Protein AF-A0A9D6IFA9-F1 (afdb_monomer)

Nearest PDB structures (foldseek):
  1usm-assembly1_A-2  TM=9.815E-01  e=3.534E-03  Thermus thermophilus HB8
  1uso-assembly1_A  TM=9.745E-01  e=1.108E-02  Thermus thermophilus HB8
  2ebb-assembly1_A-2  TM=9.788E-01  e=1.186E-02  Geobacillus kaustophilus
  3jst-assembly2_B  TM=9.448E-01  e=1.036E-02  Brucella melitensis
  4wil-assembly1_A  TM=9.496E-01  e=1.268E-02  Mus musculus

Sequence (74 aa):
MLTNAIGFFCEAAYHHADLAITWGKLWVKLKTHSAGGITDKDFALAQKIEQVALWRPPAGGPLEGTPNKFAKGG

Solvent-accessible surface are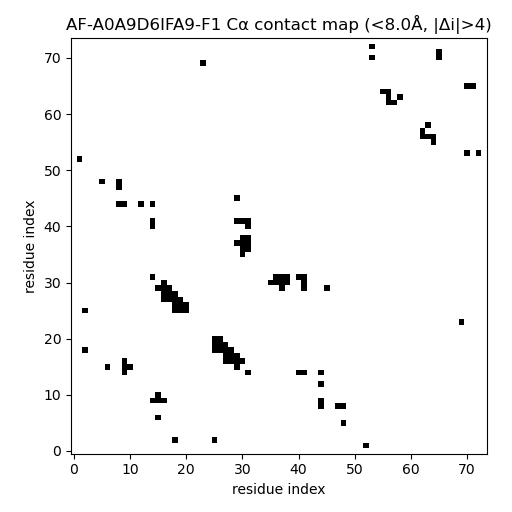a (backbone atoms only — not comparable to full-atom values): 4862 Å² total; per-residue (Å²): 109,72,67,59,57,50,50,54,50,17,63,77,65,76,52,70,63,54,75,49,80,54,92,97,46,75,48,78,44,67,53,38,71,94,74,76,38,81,48,71,68,36,54,55,53,49,53,57,49,47,57,62,75,68,59,71,66,57,89,95,51,100,48,94,68,76,95,51,74,92,77,54,77,133

Structure (mmCIF, N/CA/C/O backbone):
data_AF-A0A9D6IFA9-F1
#
_entry.id   AF-A0A9D6IFA9-F1
#
loop_
_atom_site.group_PDB
_atom_site.id
_atom_site.type_symbol
_atom_site.label_atom_id
_atom_site.label_alt_id
_atom_site.label_comp_id
_atom_site.label_asym_id
_atom_site.label_entity_id
_atom_site.label_seq_id
_atom_site.pdbx_PDB_ins_code
_atom_site.Cartn_x
_atom_site.Cartn_y
_atom_site.Cartn_z
_atom_site.occupancy
_atom_site.B_iso_or_equiv
_atom_site.auth_seq_id
_atom_site.auth_comp_id
_atom_site.auth_asym_id
_atom_site.auth_atom_id
_atom_site.pdbx_PDB_model_num
ATOM 1 N N . MET A 1 1 ? -1.410 -5.481 12.118 1.00 84.06 1 MET A N 1
ATOM 2 C CA . MET A 1 1 ? -0.888 -4.124 11.819 1.00 84.06 1 MET A CA 1
ATOM 3 C C . MET A 1 1 ? -0.937 -3.901 10.313 1.00 84.06 1 MET A C 1
ATOM 5 O O . MET A 1 1 ? -0.643 -4.852 9.598 1.00 84.06 1 MET A O 1
ATOM 9 N N . LEU A 1 2 ? -1.270 -2.692 9.834 1.00 94.06 2 LEU A N 1
ATOM 10 C CA . LEU A 1 2 ? -1.291 -2.368 8.393 1.00 94.06 2 LEU A CA 1
ATOM 11 C C . LEU A 1 2 ? 0.059 -2.675 7.718 1.00 94.06 2 LEU A C 1
ATOM 13 O O . LEU A 1 2 ? 0.080 -3.250 6.637 1.00 94.06 2 LEU A O 1
ATOM 17 N N . THR A 1 3 ? 1.173 -2.412 8.407 1.00 97.06 3 THR A N 1
ATOM 18 C CA . THR A 1 3 ? 2.536 -2.736 7.954 1.00 97.06 3 THR A CA 1
ATOM 19 C C . THR A 1 3 ? 2.695 -4.190 7.504 1.00 97.06 3 THR A C 1
ATOM 21 O O . THR A 1 3 ? 3.279 -4.433 6.455 1.00 97.06 3 THR A O 1
ATOM 24 N N . ASN A 1 4 ? 2.143 -5.159 8.245 1.00 97.56 4 ASN A N 1
ATOM 25 C CA . ASN A 1 4 ? 2.288 -6.577 7.898 1.00 97.56 4 ASN A CA 1
ATOM 26 C C . ASN A 1 4 ? 1.564 -6.898 6.587 1.00 97.56 4 ASN A C 1
ATOM 28 O O . ASN A 1 4 ? 2.104 -7.616 5.755 1.00 97.56 4 ASN A O 1
ATOM 32 N N . ALA A 1 5 ? 0.363 -6.345 6.390 1.00 97.81 5 ALA A N 1
ATOM 33 C CA . ALA A 1 5 ? -0.387 -6.527 5.151 1.00 97.81 5 ALA A CA 1
ATOM 34 C C . ALA A 1 5 ? 0.380 -5.947 3.954 1.00 97.81 5 ALA A C 1
ATOM 36 O O . ALA A 1 5 ? 0.518 -6.621 2.939 1.00 97.81 5 ALA A O 1
ATOM 37 N N . ILE A 1 6 ? 0.950 -4.744 4.105 1.00 98.38 6 ILE A N 1
ATOM 38 C CA . ILE A 1 6 ? 1.791 -4.137 3.065 1.00 98.38 6 ILE A CA 1
ATOM 39 C C . ILE A 1 6 ? 3.008 -5.015 2.761 1.00 98.38 6 ILE A C 1
ATOM 41 O O . ILE A 1 6 ? 3.296 -5.236 1.591 1.00 98.38 6 ILE A O 1
ATOM 45 N N . GLY A 1 7 ? 3.680 -5.558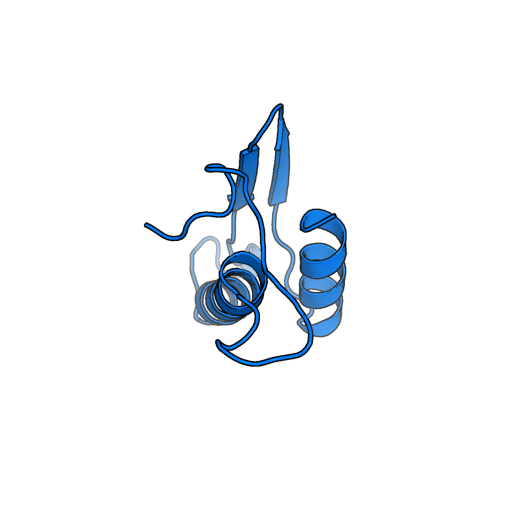 3.782 1.00 98.25 7 GLY A N 1
ATOM 46 C CA . GLY A 1 7 ? 4.795 -6.492 3.595 1.00 98.25 7 GLY A CA 1
ATOM 47 C C . GLY A 1 7 ? 4.398 -7.718 2.768 1.00 98.25 7 GLY A C 1
ATOM 48 O O . GLY A 1 7 ? 5.068 -8.038 1.793 1.00 98.25 7 GLY A O 1
ATOM 49 N N . PHE A 1 8 ? 3.254 -8.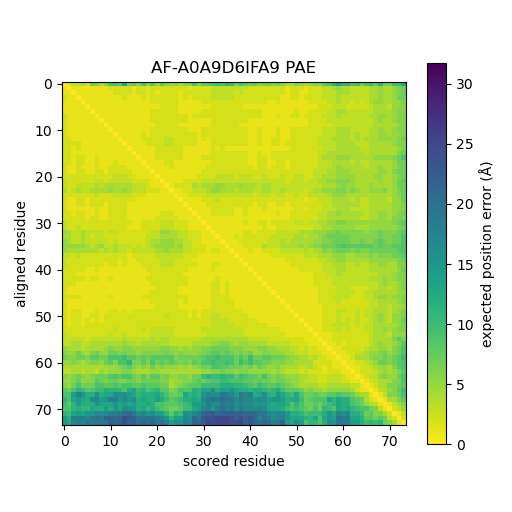341 3.075 1.00 98.31 8 PHE A N 1
ATOM 50 C CA . PHE A 1 8 ? 2.726 -9.446 2.266 1.00 98.31 8 PHE A CA 1
ATOM 51 C C . PHE A 1 8 ? 2.426 -9.037 0.818 1.00 98.31 8 PHE A C 1
ATOM 53 O O . PHE A 1 8 ? 2.698 -9.810 -0.097 1.00 98.31 8 PHE A O 1
ATOM 60 N N . PHE A 1 9 ? 1.890 -7.834 0.587 1.00 98.44 9 PHE A N 1
ATOM 61 C CA . PHE A 1 9 ? 1.648 -7.339 -0.773 1.00 98.44 9 PHE A CA 1
ATOM 62 C C . PHE A 1 9 ? 2.952 -7.085 -1.530 1.00 98.44 9 PHE A C 1
ATOM 64 O O . PHE A 1 9 ? 3.023 -7.414 -2.710 1.00 98.44 9 PHE A O 1
ATOM 71 N N . CYS A 1 10 ? 3.975 -6.551 -0.856 1.00 98.56 10 CYS A N 1
ATOM 72 C CA . CYS A 1 10 ? 5.295 -6.325 -1.442 1.00 98.56 10 CYS A CA 1
ATOM 73 C C . CYS A 1 10 ? 5.925 -7.639 -1.917 1.00 98.56 10 CYS A C 1
ATOM 75 O O . CYS A 1 10 ? 6.365 -7.727 -3.060 1.00 98.56 10 CYS A O 1
ATOM 77 N N . GLU A 1 11 ? 5.909 -8.672 -1.068 1.00 98.50 11 GLU A N 1
ATOM 78 C CA . GLU A 1 11 ? 6.434 -9.997 -1.420 1.00 98.50 11 GLU A CA 1
ATOM 79 C C . GLU A 1 11 ? 5.643 -10.639 -2.565 1.00 98.50 11 GLU A C 1
ATOM 81 O O . GLU A 1 11 ? 6.230 -11.114 -3.535 1.00 98.50 11 GLU A O 1
ATOM 86 N N . ALA A 1 12 ? 4.308 -10.594 -2.507 1.00 98.38 12 ALA A N 1
ATOM 87 C CA . ALA A 1 12 ? 3.458 -11.149 -3.560 1.00 98.38 12 ALA A CA 1
ATOM 88 C C . ALA A 1 12 ? 3.636 -10.438 -4.915 1.00 98.38 12 ALA A C 1
ATOM 90 O O . ALA A 1 12 ? 3.516 -11.073 -5.961 1.00 98.38 12 ALA A O 1
ATOM 91 N N . ALA A 1 13 ? 3.915 -9.131 -4.906 1.00 97.88 13 ALA A N 1
ATOM 92 C CA . ALA A 1 13 ? 4.146 -8.332 -6.108 1.00 97.88 13 ALA A CA 1
ATOM 93 C C . ALA A 1 13 ? 5.612 -8.333 -6.578 1.00 97.88 13 ALA A C 1
ATOM 95 O O . ALA A 1 13 ? 5.896 -7.811 -7.657 1.00 97.88 13 ALA A O 1
ATOM 96 N N . TYR A 1 14 ? 6.535 -8.871 -5.771 1.00 97.75 14 TYR A N 1
ATOM 97 C CA . TYR A 1 14 ? 7.982 -8.715 -5.938 1.00 97.75 14 TYR A CA 1
ATOM 98 C C . TYR A 1 14 ? 8.384 -7.251 -6.215 1.00 97.75 14 TYR A C 1
ATOM 100 O O . TYR A 1 14 ? 9.109 -6.931 -7.161 1.00 97.75 14 TYR A O 1
ATOM 108 N N . HIS A 1 15 ? 7.827 -6.344 -5.410 1.00 98.25 15 HIS A N 1
ATOM 109 C CA . HIS A 1 15 ? 8.011 -4.898 -5.517 1.00 98.25 15 HIS A CA 1
ATOM 110 C C . HIS A 1 15 ? 7.866 -4.280 -4.129 1.00 98.25 15 HIS A C 1
ATOM 112 O O . HIS A 1 15 ? 6.789 -4.327 -3.539 1.00 98.25 15 HIS A O 1
ATOM 118 N N . HIS A 1 16 ? 8.951 -3.746 -3.576 1.00 98.25 16 HIS A N 1
ATOM 119 C CA . HIS A 1 16 ? 9.017 -3.402 -2.155 1.00 98.25 16 HIS A CA 1
ATOM 120 C C . HIS A 1 16 ? 8.843 -1.909 -1.900 1.00 98.25 16 HIS A C 1
ATOM 122 O O . HIS A 1 16 ? 9.403 -1.070 -2.602 1.00 98.25 16 HIS A O 1
ATOM 128 N N . ALA A 1 17 ? 8.077 -1.592 -0.857 1.00 97.88 17 ALA A N 1
ATOM 129 C CA . ALA A 1 17 ? 7.933 -0.242 -0.333 1.00 97.88 17 ALA A CA 1
ATOM 130 C C . ALA A 1 17 ? 8.935 0.023 0.797 1.00 97.88 17 ALA A C 1
ATOM 132 O O . ALA A 1 17 ? 9.167 -0.847 1.639 1.00 97.88 17 ALA A O 1
ATOM 133 N N . ASP A 1 18 ? 9.415 1.262 0.902 1.00 98.00 18 ASP A N 1
ATOM 134 C CA . ASP A 1 18 ? 10.073 1.735 2.120 1.00 98.00 18 ASP A CA 1
ATOM 135 C C . ASP A 1 18 ? 9.006 2.171 3.132 1.00 98.00 18 ASP A C 1
ATOM 137 O O . ASP A 1 18 ? 8.189 3.063 2.861 1.00 98.00 18 ASP A O 1
ATOM 141 N N . LEU A 1 19 ? 9.022 1.556 4.317 1.00 97.62 19 LEU A N 1
ATOM 142 C CA . LEU A 1 19 ? 8.040 1.795 5.375 1.00 97.62 19 LEU A CA 1
ATOM 143 C C . LEU A 1 19 ? 8.676 2.506 6.571 1.00 97.62 19 LEU A C 1
ATOM 145 O O . LEU A 1 19 ? 9.677 2.049 7.116 1.00 97.62 19 LEU A O 1
ATOM 149 N N . ALA A 1 20 ? 8.049 3.589 7.032 1.00 98.06 20 ALA A N 1
ATOM 150 C CA . ALA A 1 20 ? 8.407 4.250 8.288 1.00 98.06 20 ALA A CA 1
ATOM 151 C C . ALA A 1 20 ? 7.177 4.389 9.191 1.00 98.06 20 ALA A C 1
ATOM 153 O O . ALA A 1 20 ? 6.148 4.926 8.783 1.00 98.06 20 ALA A O 1
ATOM 154 N N . ILE A 1 21 ? 7.283 3.903 10.429 1.00 96.44 21 ILE A N 1
ATOM 155 C CA . ILE A 1 21 ? 6.186 3.878 11.403 1.00 96.44 21 ILE A CA 1
ATOM 156 C C . ILE A 1 21 ? 6.496 4.863 12.522 1.00 96.44 21 ILE A C 1
ATOM 158 O O . ILE A 1 21 ? 7.598 4.880 13.065 1.00 96.44 21 ILE A O 1
ATOM 162 N N . THR A 1 22 ? 5.503 5.659 12.897 1.00 95.00 22 THR A N 1
ATOM 163 C CA . THR A 1 22 ? 5.553 6.510 14.087 1.00 95.00 22 THR A CA 1
ATOM 164 C C . THR A 1 22 ? 4.178 6.549 14.750 1.00 95.00 22 THR A C 1
ATOM 166 O O . THR A 1 22 ? 3.229 5.909 14.289 1.00 95.00 22 THR A O 1
ATOM 169 N N . TRP A 1 23 ? 4.049 7.275 15.858 1.00 92.56 23 TRP A N 1
ATOM 170 C CA . TRP A 1 23 ? 2.796 7.355 16.597 1.00 92.56 23 TRP A CA 1
ATOM 171 C C . TRP A 1 23 ? 1.642 7.845 15.706 1.00 92.56 23 TRP A C 1
ATOM 173 O O . TRP A 1 23 ? 1.655 8.966 15.194 1.00 92.56 23 TRP A O 1
ATOM 183 N N . GLY A 1 24 ? 0.649 6.970 15.505 1.00 87.12 24 GLY A N 1
ATOM 184 C CA . GLY A 1 24 ? -0.551 7.238 14.710 1.00 87.12 24 GLY A CA 1
ATOM 185 C C . GLY A 1 24 ? -0.329 7.412 13.203 1.00 87.12 24 GLY A C 1
ATOM 186 O O . GLY A 1 24 ? -1.248 7.868 12.526 1.00 87.12 24 GLY A O 1
ATOM 187 N N . LYS A 1 25 ? 0.861 7.101 12.664 1.00 90.62 25 LYS A N 1
ATOM 188 C CA . LYS A 1 25 ? 1.180 7.304 11.241 1.00 90.62 25 LYS A CA 1
ATOM 189 C C . LYS A 1 25 ? 2.044 6.178 10.673 1.00 90.62 25 LYS A C 1
ATOM 191 O O . LYS A 1 25 ? 2.939 5.658 11.336 1.00 90.62 25 LYS A O 1
ATOM 196 N N . LEU A 1 26 ? 1.804 5.871 9.404 1.00 94.94 26 LEU A N 1
ATOM 197 C CA . LEU A 1 26 ? 2.627 5.002 8.572 1.00 94.94 26 LEU A CA 1
ATOM 198 C C . LEU A 1 26 ? 2.937 5.752 7.279 1.00 94.94 26 LEU A C 1
ATOM 200 O O . LEU A 1 26 ? 2.022 6.150 6.561 1.00 94.94 26 LEU A O 1
ATOM 204 N N . TRP A 1 27 ? 4.216 5.964 6.997 1.00 97.19 27 TRP A N 1
ATOM 205 C CA . TRP A 1 27 ? 4.673 6.452 5.704 1.00 97.19 27 TRP A CA 1
ATOM 206 C C . TRP A 1 27 ? 5.035 5.267 4.824 1.00 97.19 27 TRP A C 1
ATOM 208 O O . TRP A 1 27 ? 5.817 4.408 5.230 1.00 97.19 27 TRP A O 1
ATOM 218 N N . VAL A 1 28 ? 4.461 5.253 3.626 1.00 98.00 28 VAL A N 1
ATOM 219 C CA . VAL A 1 28 ? 4.703 4.256 2.588 1.00 98.00 28 VAL A CA 1
ATOM 220 C C . VAL A 1 28 ? 5.309 4.994 1.407 1.00 98.00 28 VAL A C 1
ATOM 222 O O . VAL A 1 28 ? 4.667 5.885 0.852 1.00 98.00 28 VAL A O 1
ATOM 225 N N . LYS A 1 29 ? 6.548 4.666 1.043 1.00 97.94 29 LYS A N 1
ATOM 226 C CA . LYS A 1 29 ? 7.199 5.225 -0.144 1.00 97.94 29 LYS A CA 1
ATOM 227 C C . LYS A 1 29 ? 7.365 4.122 -1.176 1.00 97.94 29 LYS A C 1
ATOM 229 O O . LYS A 1 29 ? 7.861 3.046 -0.859 1.00 97.94 29 LYS A O 1
ATOM 234 N N . LEU A 1 30 ? 6.939 4.413 -2.397 1.00 98.38 30 LEU A N 1
ATOM 235 C CA . LEU A 1 30 ? 7.005 3.503 -3.532 1.00 98.38 30 LEU A CA 1
ATOM 236 C C . LEU A 1 30 ? 7.878 4.138 -4.605 1.00 98.38 30 LEU A C 1
ATOM 238 O O . LEU A 1 30 ? 7.728 5.323 -4.915 1.00 98.38 30 LEU A O 1
ATOM 242 N N . LYS A 1 31 ? 8.825 3.358 -5.110 1.00 98.00 31 LYS A N 1
ATOM 243 C CA . LYS A 1 31 ? 9.695 3.722 -6.218 1.00 98.00 31 LYS A CA 1
ATOM 244 C C . LYS A 1 31 ? 10.200 2.445 -6.869 1.00 98.00 31 LYS A C 1
ATOM 246 O O . LYS A 1 31 ? 10.627 1.515 -6.192 1.00 98.00 31 LYS A O 1
ATOM 251 N N . THR A 1 32 ? 10.292 2.438 -8.187 1.00 98.25 32 THR A N 1
ATOM 252 C CA . THR A 1 32 ? 10.969 1.367 -8.911 1.00 98.25 32 THR A CA 1
ATOM 253 C C . THR A 1 32 ? 12.468 1.653 -8.978 1.00 98.25 32 THR A C 1
ATOM 255 O O . THR A 1 32 ? 12.932 2.469 -9.777 1.00 98.25 32 THR A O 1
ATOM 258 N N . HIS A 1 33 ? 13.252 0.974 -8.132 1.00 93.62 33 HIS A N 1
ATOM 259 C CA . HIS A 1 33 ? 14.695 1.219 -7.987 1.00 93.62 33 HIS A CA 1
ATOM 260 C C . HIS A 1 33 ? 15.458 1.034 -9.303 1.00 93.62 33 HIS A C 1
ATOM 262 O O . HIS A 1 33 ? 16.268 1.885 -9.664 1.00 93.62 33 HIS A O 1
ATOM 268 N N . SER A 1 34 ? 15.151 -0.029 -10.049 1.00 95.50 34 SER A N 1
ATOM 269 C CA . SER A 1 34 ? 15.795 -0.338 -11.332 1.00 95.50 34 SER A CA 1
ATOM 270 C C . SER A 1 34 ? 15.523 0.700 -12.422 1.00 95.50 34 SER A C 1
ATOM 272 O O . SER A 1 34 ? 16.336 0.859 -13.324 1.00 95.50 34 SER A O 1
ATOM 274 N N . ALA A 1 35 ? 14.396 1.412 -12.339 1.00 97.00 35 ALA A N 1
ATOM 275 C CA . ALA A 1 35 ? 14.029 2.476 -13.271 1.00 97.00 35 ALA A CA 1
ATOM 276 C C . ALA A 1 35 ? 14.483 3.864 -12.788 1.00 97.00 35 ALA A C 1
ATOM 278 O O . ALA A 1 35 ? 14.288 4.856 -13.483 1.00 97.00 35 ALA A O 1
ATOM 279 N N . GLY A 1 36 ? 15.030 3.966 -11.571 1.00 95.81 36 GLY A N 1
ATOM 280 C CA . GLY A 1 36 ? 15.394 5.244 -10.965 1.00 95.81 36 GLY A CA 1
ATOM 281 C C . GLY A 1 36 ? 14.206 6.176 -10.686 1.00 95.81 36 GLY A 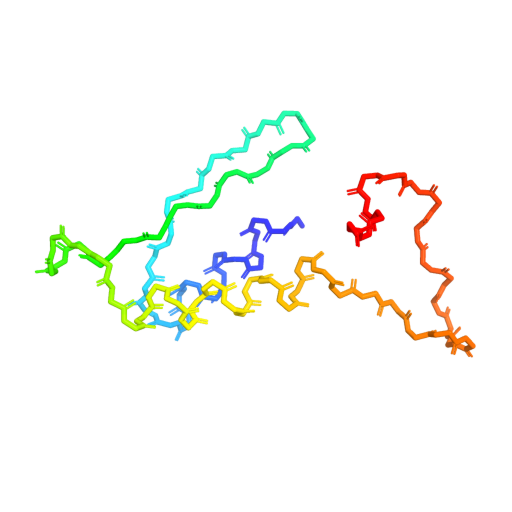C 1
ATOM 282 O O . GLY A 1 36 ? 14.433 7.310 -10.262 1.00 95.81 36 GLY A O 1
ATOM 283 N N . GLY A 1 37 ? 12.960 5.713 -10.834 1.00 96.75 37 GLY A N 1
ATOM 284 C CA . GLY A 1 37 ? 11.761 6.555 -10.834 1.00 96.75 37 GLY A CA 1
ATOM 285 C C . GLY A 1 37 ? 10.469 5.797 -10.528 1.00 96.75 37 GLY A C 1
ATOM 286 O O . GLY A 1 37 ? 10.499 4.679 -10.015 1.00 96.75 37 GLY A O 1
ATOM 287 N N . ILE A 1 38 ? 9.338 6.443 -10.813 1.00 98.31 38 ILE A N 1
ATOM 288 C CA . ILE A 1 38 ? 7.995 5.884 -10.619 1.00 98.31 38 ILE A CA 1
ATOM 289 C C . ILE A 1 38 ? 7.567 5.131 -11.879 1.00 98.31 38 ILE A C 1
ATOM 291 O O . ILE A 1 38 ? 7.748 5.629 -12.989 1.00 98.31 38 ILE A O 1
ATOM 295 N N . THR A 1 39 ? 6.988 3.947 -11.702 1.00 98.62 39 THR A N 1
ATOM 296 C CA . THR A 1 39 ? 6.406 3.137 -12.778 1.00 98.62 39 THR A CA 1
ATOM 297 C 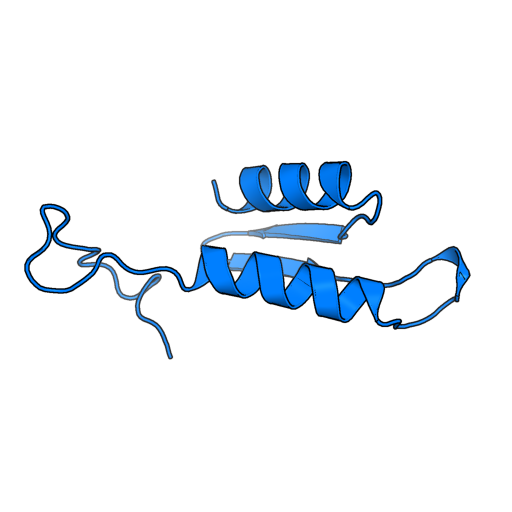C . THR A 1 39 ? 5.005 2.658 -12.406 1.00 98.62 39 THR A C 1
ATOM 299 O O . THR A 1 39 ? 4.549 2.836 -11.276 1.00 98.62 39 THR A O 1
ATOM 302 N N . ASP A 1 40 ? 4.334 1.976 -13.332 1.00 98.62 40 ASP A N 1
ATOM 303 C CA . ASP A 1 40 ? 3.019 1.370 -13.095 1.00 98.62 40 ASP A CA 1
ATOM 304 C C . ASP A 1 40 ? 3.008 0.377 -11.923 1.00 98.62 40 ASP A C 1
ATOM 306 O O . ASP A 1 40 ? 1.978 0.210 -11.272 1.00 98.62 40 ASP A O 1
ATOM 310 N N . LYS A 1 41 ? 4.154 -0.238 -11.589 1.00 98.44 41 LYS A N 1
ATOM 311 C CA . LYS A 1 41 ? 4.279 -1.117 -10.413 1.00 98.44 41 LYS A CA 1
ATOM 312 C C . LYS A 1 41 ? 4.005 -0.371 -9.111 1.00 98.44 41 LYS A C 1
ATOM 314 O O . LYS A 1 41 ? 3.343 -0.901 -8.219 1.00 98.44 41 LYS A O 1
ATOM 319 N N . ASP A 1 42 ? 4.491 0.865 -9.021 1.00 98.69 42 ASP A N 1
ATOM 320 C CA . ASP A 1 42 ? 4.307 1.724 -7.855 1.00 98.69 42 ASP A CA 1
ATOM 321 C C . ASP A 1 42 ? 2.827 2.086 -7.694 1.00 98.69 42 ASP A C 1
ATOM 323 O O . ASP A 1 42 ? 2.270 1.956 -6.606 1.00 98.69 42 ASP A O 1
ATOM 327 N N . PHE A 1 43 ? 2.155 2.448 -8.789 1.00 98.62 43 PHE A N 1
ATOM 328 C CA . PHE A 1 43 ? 0.721 2.740 -8.768 1.00 98.62 43 PHE A CA 1
ATOM 329 C C . PHE A 1 43 ? -0.124 1.506 -8.435 1.00 98.62 43 PHE A C 1
ATOM 331 O O . PHE A 1 43 ? -1.028 1.591 -7.602 1.00 98.62 43 PHE A O 1
ATOM 338 N N . ALA A 1 44 ? 0.184 0.351 -9.029 1.00 98.56 44 ALA A N 1
ATOM 339 C CA . ALA A 1 44 ? -0.540 -0.892 -8.775 1.00 98.56 44 ALA A CA 1
ATOM 340 C C . ALA A 1 44 ? -0.449 -1.316 -7.300 1.00 98.56 44 ALA A C 1
ATOM 342 O O . ALA A 1 44 ? -1.459 -1.665 -6.681 1.00 98.56 44 ALA A O 1
ATOM 343 N N . LEU A 1 45 ? 0.747 -1.236 -6.704 1.00 98.56 45 LEU A N 1
ATOM 344 C CA . LEU A 1 45 ? 0.922 -1.552 -5.289 1.00 98.56 45 LEU A CA 1
ATOM 345 C C . LEU A 1 45 ? 0.244 -0.507 -4.388 1.00 98.56 45 LEU A C 1
ATOM 347 O O . LEU A 1 45 ? -0.419 -0.885 -3.422 1.00 98.56 45 LEU A O 1
ATOM 351 N N . ALA A 1 46 ? 0.326 0.786 -4.725 1.00 98.44 46 ALA A N 1
ATOM 352 C CA . ALA A 1 46 ? -0.358 1.850 -3.987 1.00 98.44 46 ALA A CA 1
ATOM 353 C C . ALA A 1 46 ? -1.878 1.627 -3.917 1.00 98.44 46 ALA A C 1
ATOM 355 O O . ALA A 1 46 ? -2.449 1.670 -2.827 1.00 98.44 46 ALA A O 1
ATOM 356 N N . GLN A 1 47 ? -2.521 1.303 -5.046 1.00 98.31 47 GLN A N 1
ATOM 357 C CA . GLN A 1 47 ? -3.959 1.013 -5.094 1.00 98.31 47 GLN A CA 1
ATOM 358 C C . GLN A 1 47 ? -4.337 -0.157 -4.181 1.00 98.31 47 GLN A C 1
ATOM 360 O O . GLN A 1 47 ? -5.342 -0.102 -3.472 1.00 98.31 47 GLN A O 1
ATOM 365 N N . LYS A 1 48 ? -3.522 -1.220 -4.152 1.00 98.19 48 LYS A N 1
ATOM 366 C CA . LYS A 1 48 ? -3.789 -2.371 -3.282 1.00 98.19 48 LYS A CA 1
ATOM 367 C C . LYS A 1 48 ? -3.704 -2.007 -1.800 1.00 98.19 48 LYS A C 1
ATOM 369 O O . LYS A 1 48 ? -4.524 -2.467 -1.002 1.00 98.19 48 LYS A O 1
ATOM 374 N N . ILE A 1 49 ? -2.722 -1.187 -1.433 1.00 97.56 49 ILE A N 1
ATOM 375 C CA . ILE A 1 49 ? -2.555 -0.688 -0.065 1.00 97.56 49 ILE A CA 1
ATOM 376 C C . ILE A 1 49 ? -3.752 0.178 0.326 1.00 97.56 49 ILE A C 1
ATOM 378 O O . ILE A 1 49 ? -4.311 -0.012 1.406 1.00 97.56 49 ILE A O 1
ATOM 382 N N . GLU A 1 50 ? -4.178 1.078 -0.559 1.00 95.62 50 GLU A N 1
ATOM 383 C CA . GLU A 1 50 ? -5.313 1.973 -0.337 1.00 95.62 50 GLU A CA 1
ATOM 384 C C . GLU A 1 50 ? -6.617 1.202 -0.113 1.00 95.62 50 GLU A C 1
ATOM 386 O O . GLU A 1 50 ? -7.307 1.448 0.876 1.00 95.62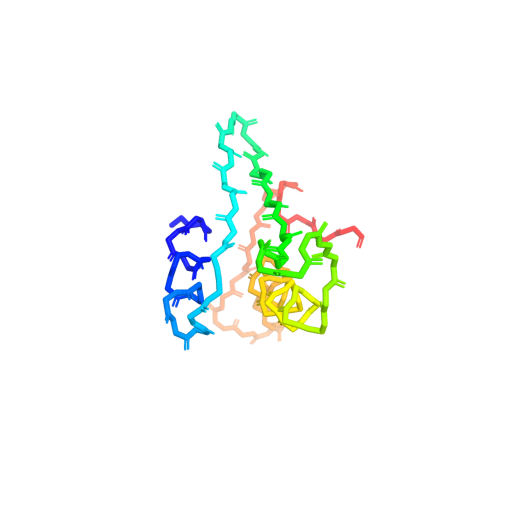 50 GLU A O 1
ATOM 391 N N . GLN A 1 51 ? -6.901 0.192 -0.944 1.00 95.31 51 GLN A N 1
ATOM 392 C CA . GLN A 1 51 ? -8.069 -0.682 -0.781 1.00 95.31 51 GLN A CA 1
ATOM 393 C C . GLN A 1 51 ? -8.166 -1.277 0.626 1.00 95.31 51 GLN A C 1
ATOM 395 O O . GLN A 1 51 ? -9.256 -1.379 1.178 1.00 95.31 51 GLN A O 1
ATOM 400 N N . VAL A 1 52 ? -7.035 -1.673 1.214 1.00 94.25 52 VAL A N 1
ATOM 401 C CA . VAL A 1 52 ? -7.001 -2.315 2.535 1.00 94.25 52 VAL A CA 1
ATOM 402 C C . VAL A 1 52 ? -6.972 -1.288 3.663 1.00 94.25 52 VAL A C 1
ATOM 404 O O . VAL A 1 52 ? -7.659 -1.466 4.666 1.00 94.25 52 VAL A O 1
ATOM 407 N N . ALA A 1 53 ? -6.225 -0.195 3.509 1.00 92.31 53 ALA A N 1
ATOM 408 C CA . ALA A 1 53 ? -6.156 0.876 4.503 1.00 92.31 53 ALA A CA 1
ATOM 409 C C . ALA A 1 53 ? -7.505 1.604 4.665 1.00 92.31 53 ALA A C 1
ATOM 411 O O . ALA A 1 53 ? -7.895 1.998 5.772 1.00 92.31 53 ALA A O 1
ATOM 412 N N . LEU A 1 54 ? -8.245 1.759 3.566 1.00 89.94 54 LEU A N 1
ATOM 413 C CA . LEU A 1 54 ? -9.540 2.435 3.530 1.00 89.94 54 LEU A CA 1
ATOM 414 C C . LEU A 1 54 ? -10.732 1.478 3.630 1.00 89.94 54 LEU A C 1
ATOM 416 O O . LEU A 1 54 ? -11.865 1.946 3.707 1.00 89.94 54 LEU A O 1
ATOM 420 N N . TRP A 1 55 ? -10.509 0.162 3.709 1.00 91.75 55 TRP A N 1
ATOM 421 C CA . TRP A 1 55 ? -11.601 -0.799 3.849 1.00 91.75 55 TRP A CA 1
ATOM 422 C C . TRP A 1 55 ? -12.425 -0.539 5.114 1.00 91.75 55 TRP A C 1
ATOM 424 O O . TRP A 1 55 ? -11.880 -0.372 6.211 1.00 91.75 55 TRP A O 1
ATOM 434 N N . ARG A 1 56 ? -13.750 -0.530 4.972 1.00 88.75 56 ARG A N 1
ATOM 435 C CA . ARG A 1 56 ? -14.705 -0.429 6.078 1.00 88.75 56 ARG A CA 1
ATOM 436 C C . ARG A 1 56 ? -15.725 -1.559 5.973 1.00 88.75 56 ARG A C 1
ATOM 438 O O . ARG A 1 56 ? -16.064 -1.956 4.855 1.00 88.75 56 ARG A O 1
ATOM 445 N N . PRO 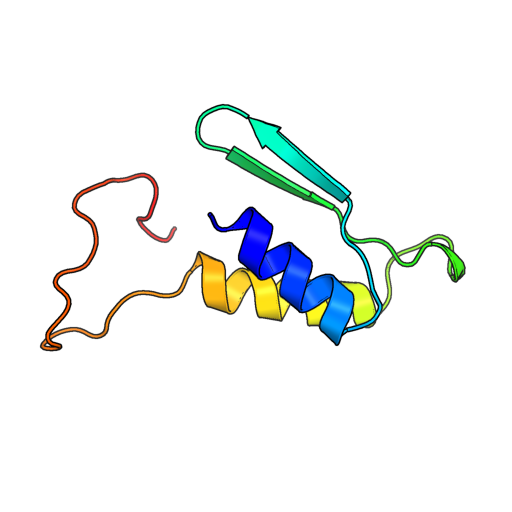A 1 57 ? -16.218 -2.077 7.111 1.00 90.94 57 PRO A N 1
ATOM 446 C CA . PRO A 1 57 ? -17.291 -3.052 7.075 1.00 90.94 57 PRO A CA 1
ATOM 447 C C . PRO A 1 57 ? -18.558 -2.434 6.458 1.00 90.94 57 PRO A C 1
ATOM 449 O O . PRO A 1 57 ? -18.814 -1.243 6.654 1.00 90.94 57 PRO A O 1
ATOM 452 N N . PRO A 1 58 ? -19.347 -3.219 5.707 1.00 88.69 58 PRO A N 1
ATOM 453 C CA . PRO A 1 58 ? -20.587 -2.740 5.111 1.00 88.69 58 PRO A CA 1
ATOM 454 C C . PRO A 1 58 ? -21.640 -2.431 6.181 1.00 88.69 58 PRO A C 1
ATOM 456 O O . PRO A 1 58 ? -21.728 -3.112 7.206 1.00 88.69 58 PRO A O 1
ATOM 459 N N . ALA A 1 59 ? -22.478 -1.429 5.910 1.00 87.56 59 ALA A N 1
ATOM 460 C CA . ALA A 1 59 ? -23.613 -1.102 6.767 1.00 87.56 59 ALA A CA 1
ATOM 461 C C . ALA A 1 59 ? -24.589 -2.288 6.858 1.00 87.56 59 ALA A C 1
ATOM 463 O O . ALA A 1 59 ? -24.874 -2.943 5.856 1.00 87.56 59 ALA A O 1
ATOM 464 N N . GLY A 1 60 ? -25.093 -2.564 8.064 1.00 89.12 60 GLY A N 1
ATOM 465 C CA . GLY A 1 60 ? -25.990 -3.698 8.324 1.00 89.12 60 GLY A CA 1
ATOM 466 C C . GLY A 1 60 ? -25.300 -5.067 8.363 1.00 89.12 60 GLY A C 1
ATOM 467 O O . GLY A 1 60 ? -25.981 -6.081 8.487 1.00 89.12 60 GLY A O 1
ATOM 468 N N . GLY A 1 61 ? -23.967 -5.114 8.259 1.00 91.94 61 GLY A N 1
ATOM 469 C CA . GLY A 1 61 ? -23.183 -6.330 8.457 1.00 91.94 61 GLY A CA 1
ATOM 470 C C . GLY A 1 61 ? -22.929 -6.656 9.938 1.00 91.94 61 GLY A C 1
ATOM 471 O O . GLY A 1 61 ? -23.250 -5.863 10.820 1.00 91.94 61 GLY A O 1
ATOM 472 N N . PRO A 1 62 ? -22.287 -7.802 10.227 1.00 95.06 62 PRO A N 1
ATOM 473 C CA . PRO A 1 62 ? -21.988 -8.238 11.596 1.00 95.06 62 PRO A CA 1
ATOM 474 C C . PRO A 1 62 ? -20.866 -7.436 12.279 1.00 95.06 62 PRO A C 1
ATOM 476 O O . PRO A 1 62 ? -20.544 -7.694 13.434 1.00 95.06 62 PRO A O 1
ATOM 479 N N . LEU A 1 63 ? -20.222 -6.509 11.564 1.00 93.44 63 LEU A N 1
ATOM 480 C CA . LEU A 1 63 ? -19.101 -5.715 12.055 1.00 93.44 63 LEU A CA 1
ATOM 481 C C . LEU A 1 63 ? -19.528 -4.251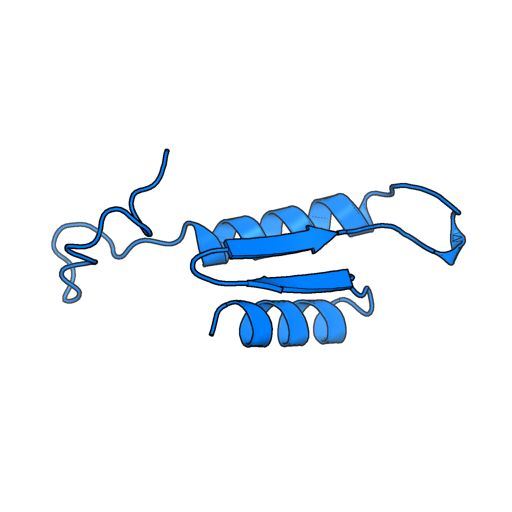 12.178 1.00 93.44 63 LEU A C 1
ATOM 483 O O . LEU A 1 63 ? -19.871 -3.618 11.185 1.00 93.44 63 LEU A O 1
ATOM 487 N N . GLU A 1 64 ? -19.442 -3.708 13.389 1.00 88.62 64 GLU A N 1
ATOM 488 C CA . GLU A 1 64 ? -19.940 -2.365 13.724 1.00 88.62 64 GLU A CA 1
ATOM 489 C C . GLU A 1 6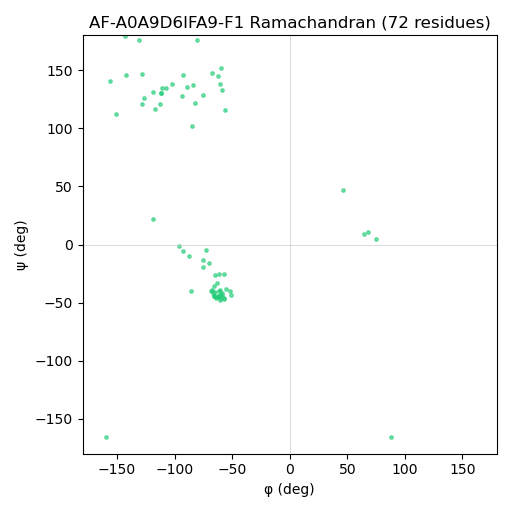4 ? -19.050 -1.221 13.198 1.00 88.62 64 GLU A C 1
ATOM 491 O O . GLU A 1 64 ? -19.491 -0.080 13.073 1.00 88.62 64 GLU A O 1
ATOM 496 N N . GLY A 1 65 ? -17.788 -1.509 12.865 1.00 87.19 65 GLY A N 1
ATOM 497 C CA . GLY A 1 65 ? -16.799 -0.497 12.490 1.00 87.19 65 GLY A CA 1
ATOM 498 C C . GLY A 1 65 ? -16.047 0.077 13.694 1.00 87.19 65 GLY A C 1
ATOM 499 O O . GLY A 1 65 ? -16.011 -0.513 14.769 1.00 87.19 65 GLY A O 1
ATOM 500 N N . THR A 1 66 ? -15.354 1.203 13.499 1.00 83.12 66 THR A N 1
ATOM 501 C CA . THR A 1 66 ? -14.506 1.811 14.538 1.00 83.12 66 THR A CA 1
ATOM 502 C C . THR A 1 66 ? -15.129 3.087 15.112 1.00 83.12 66 THR A C 1
ATOM 504 O O . THR A 1 66 ? -15.542 3.957 14.344 1.00 83.12 66 THR A O 1
ATOM 507 N N . PRO A 1 67 ? -15.135 3.273 16.447 1.00 80.56 67 PRO A N 1
ATOM 508 C CA . PRO A 1 67 ? -15.535 4.544 17.054 1.00 80.56 67 PRO A CA 1
ATOM 509 C C . PRO A 1 67 ? -14.451 5.630 16.907 1.00 80.56 67 PRO A C 1
ATOM 511 O O . PRO A 1 67 ? -14.704 6.810 17.149 1.00 80.56 67 PRO A O 1
ATOM 514 N N . ASN A 1 68 ? -13.225 5.255 16.515 1.00 76.12 68 ASN A N 1
ATOM 515 C CA . ASN A 1 68 ? -12.071 6.147 16.496 1.00 76.12 68 ASN A CA 1
ATOM 516 C C . ASN A 1 68 ? -11.984 6.998 15.228 1.00 76.12 68 ASN A C 1
ATOM 518 O O . ASN A 1 68 ? -12.069 6.509 14.103 1.00 76.12 68 ASN A O 1
ATOM 522 N N . LYS A 1 69 ? -11.655 8.282 15.413 1.00 66.69 69 LYS A N 1
ATOM 523 C CA . LYS A 1 69 ? -11.416 9.227 14.310 1.00 66.69 69 LYS A CA 1
ATOM 524 C C . LYS A 1 69 ? -10.247 8.844 13.396 1.00 66.69 69 LYS A C 1
ATOM 526 O O . LYS A 1 69 ? -10.247 9.229 12.238 1.00 66.69 69 LYS A O 1
ATOM 531 N N . PHE A 1 70 ? -9.272 8.081 13.896 1.00 62.81 70 PHE A N 1
ATOM 532 C CA . PHE A 1 70 ? -8.055 7.727 13.150 1.00 62.81 70 PHE A CA 1
ATOM 533 C C . PHE A 1 70 ? -8.288 6.754 11.992 1.00 62.81 70 PHE A C 1
ATOM 535 O O . PHE A 1 70 ? -7.429 6.615 11.131 1.00 62.81 70 PHE A O 1
ATOM 542 N N . ALA A 1 71 ? -9.442 6.092 11.972 1.00 63.66 71 ALA A N 1
ATOM 543 C CA . ALA A 1 71 ? -9.880 5.255 10.867 1.00 63.66 71 ALA A CA 1
ATOM 544 C C . ALA A 1 71 ? -11.193 5.780 10.259 1.00 63.66 71 ALA A C 1
ATOM 546 O O . ALA A 1 71 ? -11.904 5.044 9.578 1.00 63.66 71 ALA A O 1
ATOM 547 N N . LYS A 1 72 ? -11.526 7.063 10.442 1.00 58.34 72 LYS A N 1
ATOM 548 C CA . LYS A 1 72 ? -12.523 7.715 9.584 1.00 58.34 72 LYS A CA 1
ATOM 549 C C . LYS A 1 72 ? -11.854 8.003 8.238 1.00 58.34 72 LYS A C 1
ATOM 551 O O . LYS A 1 72 ? -10.726 8.487 8.215 1.00 58.34 72 LYS A O 1
ATOM 556 N N . GLY A 1 73 ? -12.493 7.593 7.142 1.00 54.47 73 GLY A N 1
ATOM 557 C CA . GLY A 1 73 ? -12.075 8.035 5.809 1.00 54.47 73 GLY A CA 1
ATOM 558 C C . GLY A 1 73 ? -12.164 9.560 5.726 1.00 54.47 73 GLY A C 1
ATOM 559 O O . GLY A 1 73 ? -12.936 10.156 6.483 1.00 54.47 73 GLY A O 1
ATOM 560 N N . GLY A 1 74 ? -11.324 10.161 4.881 1.00 47.50 74 GLY A N 1
ATOM 561 C CA . GLY A 1 74 ? -11.460 11.571 4.511 1.00 47.50 74 GLY A CA 1
ATOM 562 C C . GLY A 1 74 ? -12.762 11.838 3.770 1.00 47.50 74 GLY A C 1
ATOM 563 O O . GLY A 1 74 ? -13.327 10.868 3.215 1.00 47.50 74 GLY A O 1
#

Foldseek 3Di:
DLVVVLVVLCVVLVFDWDWDDDVLDIDTHGADVVVVGDDVSRVVSVVVSCCVLLDFDDPPDPDPGDPDPSNDDD

pLDDT: mean 91.9, std 11.02, range [47.5, 98.69]

Radius of gyration: 14.4 Å; Cα contacts (8 Å, |Δi|>4): 59; chains: 1; bounding box: 42×23×30 Å

Secondary structure (DSSP, 8-state):
-HHHHHHHHHHHHT-PPEEEEETTEEEEE--BGGGTB--HHHHHHHHHHHHHHS--PPTTSS------GGG---

Mean predicted aligned error: 3.95 Å